Protein AF-A0A959GRA2-F1 (afdb_monomer_lite)

Foldseek 3Di:
DVPDPQLDDDPVVCVVVVVVCVVQVVVVAAAEDEAEDDPPCQPCVPVCLVSLLSVLLVVLQVCLPPDLSYAYESHFAAAHDLVSLQVSVVSSVVSSCVSHVQHQYEYAFHRGSAPVRPVSHDDDPPDPRYDYDHDDCPVVLVNCQCPCPDPVRVPGDDDDD

Sequence (161 aa):
AKNNKDFKLAPSFFKTLDWAVEQALENDLMAIIDLHEHHAMQEDPIGIQPLFFAIWEQIAEHYKGHPSEVLFEIANEPNMDPQIWNQIHARAHKIIRSSNPDRTILIGTIYGNQIRHLKDLDLPVEDRNIIVAIHYYSPIQFTHQGAPWSTKNKDLSGITF

Structure (mmCIF, N/CA/C/O backbone):
data_AF-A0A959GRA2-F1
#
_entry.id   AF-A0A959GRA2-F1
#
loop_
_atom_site.group_PDB
_atom_site.id
_atom_site.type_symbol
_atom_site.label_atom_id
_atom_site.label_alt_id
_atom_site.label_comp_id
_atom_site.label_asym_id
_atom_site.label_entity_id
_atom_site.label_seq_id
_atom_site.pdbx_PDB_ins_code
_atom_site.Cartn_x
_atom_site.Cartn_y
_atom_site.Cartn_z
_atom_site.occupancy
_atom_site.B_iso_or_equiv
_atom_site.auth_seq_id
_atom_site.auth_comp_id
_atom_site.auth_asym_id
_atom_site.auth_atom_id
_atom_site.pdbx_PDB_model_num
ATOM 1 N N . ALA A 1 1 ? 8.320 14.798 6.910 1.00 64.31 1 ALA A N 1
ATOM 2 C CA . ALA A 1 1 ? 8.751 13.871 7.975 1.00 64.31 1 ALA A CA 1
ATOM 3 C C . ALA A 1 1 ? 10.277 13.705 8.066 1.00 64.31 1 ALA A C 1
ATOM 5 O O . ALA A 1 1 ? 10.796 13.906 9.151 1.00 64.31 1 ALA A O 1
ATOM 6 N N . LYS A 1 2 ? 11.013 13.425 6.973 1.00 60.69 2 LYS A N 1
ATOM 7 C CA . LYS A 1 2 ? 12.460 13.079 6.989 1.00 60.69 2 LYS A CA 1
ATOM 8 C C . LYS A 1 2 ? 13.402 14.023 7.772 1.00 60.69 2 LYS A C 1
ATOM 10 O O . LYS A 1 2 ? 14.356 13.548 8.367 1.00 60.69 2 LYS A O 1
ATOM 15 N N . ASN A 1 3 ? 13.116 15.328 7.822 1.00 66.69 3 ASN A N 1
ATOM 16 C CA . ASN A 1 3 ? 13.943 16.323 8.535 1.00 66.69 3 ASN A CA 1
ATOM 17 C C . ASN A 1 3 ? 13.398 16.705 9.926 1.00 66.69 3 ASN A C 1
ATOM 19 O O . ASN A 1 3 ? 13.868 17.665 10.533 1.00 66.69 3 ASN A O 1
ATOM 23 N N . ASN A 1 4 ? 12.378 15.998 10.414 1.00 70.81 4 ASN A N 1
ATOM 24 C CA . ASN A 1 4 ? 11.781 16.208 11.728 1.00 70.81 4 ASN A CA 1
ATOM 25 C C . ASN A 1 4 ? 12.198 15.057 12.653 1.00 70.81 4 ASN A C 1
ATOM 27 O O . ASN A 1 4 ? 12.021 13.899 12.284 1.00 70.81 4 ASN A O 1
ATOM 31 N N . LYS A 1 5 ? 12.709 15.378 13.848 1.00 69.25 5 LYS A N 1
ATOM 32 C CA . LYS A 1 5 ? 13.131 14.390 14.856 1.00 69.25 5 LYS A CA 1
ATOM 33 C C . LYS A 1 5 ? 12.007 13.441 15.278 1.00 69.25 5 LYS A C 1
ATOM 35 O O . LYS A 1 5 ? 12.297 12.300 15.607 1.00 69.25 5 LYS A O 1
ATOM 40 N N . ASP A 1 6 ? 10.758 13.894 15.188 1.00 77.25 6 ASP A N 1
ATOM 41 C CA . ASP A 1 6 ? 9.584 13.115 15.596 1.00 77.25 6 ASP A CA 1
ATOM 42 C C . ASP A 1 6 ? 8.844 12.494 14.399 1.00 77.25 6 ASP A C 1
ATOM 44 O O . ASP A 1 6 ? 7.730 12.003 14.546 1.00 77.25 6 ASP A O 1
ATOM 48 N N . PHE A 1 7 ? 9.395 12.604 13.180 1.00 89.94 7 PHE A N 1
ATOM 49 C CA . PHE A 1 7 ? 8.790 12.113 11.931 1.00 89.94 7 PHE A CA 1
ATOM 50 C C . PHE A 1 7 ? 7.333 12.542 11.683 1.00 89.94 7 PHE A C 1
ATOM 52 O O . PHE A 1 7 ? 6.627 11.953 10.862 1.00 89.94 7 PHE A O 1
ATOM 59 N N . LYS A 1 8 ? 6.893 13.625 12.331 1.00 93.06 8 LYS A N 1
ATOM 60 C CA . LYS A 1 8 ? 5.506 14.080 12.274 1.00 93.06 8 LYS A CA 1
ATOM 61 C C . LYS A 1 8 ? 5.095 14.464 10.850 1.00 93.06 8 LYS A C 1
ATOM 63 O O . LYS A 1 8 ? 5.800 15.230 10.174 1.00 93.06 8 LYS A O 1
ATOM 68 N N . LEU A 1 9 ? 3.955 13.944 10.407 1.00 94.38 9 LEU A N 1
ATOM 69 C CA . LEU A 1 9 ? 3.294 14.359 9.175 1.00 94.38 9 LEU A CA 1
ATOM 70 C C . LEU A 1 9 ? 2.651 15.734 9.376 1.00 94.38 9 LEU A C 1
ATOM 72 O O . LEU A 1 9 ? 2.145 16.067 10.449 1.00 94.38 9 LEU A O 1
ATOM 76 N N . ALA A 1 10 ? 2.726 16.577 8.348 1.00 94.62 10 ALA A N 1
ATOM 77 C CA . ALA A 1 10 ? 2.172 17.922 8.426 1.00 94.62 10 ALA A CA 1
ATOM 78 C C . ALA A 1 10 ? 0.634 17.856 8.485 1.00 94.62 10 ALA A C 1
ATOM 80 O O . ALA A 1 10 ? 0.050 17.045 7.774 1.00 94.62 10 ALA A O 1
ATOM 81 N N . PRO A 1 11 ? -0.054 18.740 9.226 1.00 95.75 11 PRO A N 1
ATOM 82 C CA . PRO A 1 11 ? -1.520 18.777 9.210 1.00 95.75 11 PRO A CA 1
ATOM 83 C C . PRO A 1 11 ? -2.113 18.962 7.803 1.00 95.75 11 PRO A C 1
ATOM 85 O O . PRO A 1 11 ? -3.170 18.425 7.496 1.00 95.75 11 PRO A O 1
ATOM 88 N N . SER A 1 12 ? -1.412 19.680 6.919 1.00 97.19 12 SER A N 1
ATOM 89 C CA . SER A 1 12 ? -1.813 19.838 5.516 1.00 97.19 12 SER A CA 1
ATOM 90 C C . SER A 1 12 ? -1.751 18.540 4.708 1.00 97.19 12 SER A C 1
ATOM 92 O O . SER A 1 12 ? -2.474 18.424 3.727 1.00 97.19 12 SER A O 1
ATOM 94 N N . PHE A 1 13 ? -0.915 17.575 5.105 1.00 96.50 13 PHE A N 1
ATOM 95 C CA . PHE A 1 13 ? -0.885 16.249 4.487 1.00 96.50 13 PHE A CA 1
ATOM 96 C C . PHE A 1 13 ? -2.192 15.508 4.771 1.00 96.50 13 PHE A C 1
ATOM 98 O O . PHE A 1 13 ? -2.869 15.105 3.831 1.00 96.50 13 PHE A O 1
ATOM 105 N N . PHE A 1 14 ? -2.583 15.423 6.049 1.00 98.19 14 PHE A N 1
ATOM 106 C CA . PHE A 1 14 ? -3.842 14.788 6.439 1.00 98.19 14 PHE A CA 1
ATOM 107 C C . PHE A 1 14 ? -5.044 15.493 5.830 1.00 98.19 14 PHE A C 1
ATOM 109 O O . PHE A 1 14 ? -5.881 14.825 5.256 1.00 98.19 14 PHE A O 1
ATOM 116 N N . LYS A 1 15 ? -5.067 16.831 5.799 1.00 98.44 15 LYS A N 1
ATOM 117 C CA . LYS A 1 15 ? -6.155 17.567 5.139 1.00 98.44 15 LYS A CA 1
ATOM 118 C C . LYS A 1 15 ? -6.386 17.125 3.685 1.00 98.44 15 LYS A C 1
ATOM 120 O O . LYS A 1 15 ? -7.528 17.019 3.255 1.00 98.44 15 LYS A O 1
ATOM 125 N N . THR A 1 16 ? -5.316 16.918 2.919 1.00 98.44 16 THR A N 1
ATOM 126 C CA . THR A 1 16 ? -5.427 16.480 1.519 1.00 98.44 16 THR A CA 1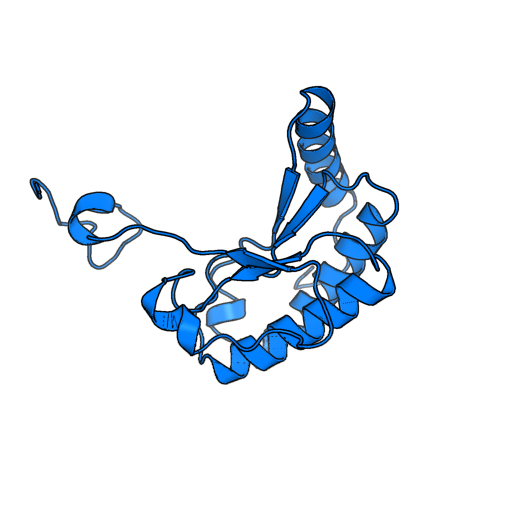
ATOM 127 C C . THR A 1 16 ? -5.825 15.011 1.417 1.00 98.44 16 THR A C 1
ATOM 129 O O . THR A 1 16 ? -6.633 14.664 0.560 1.00 98.44 16 THR A O 1
ATOM 132 N N . LEU A 1 17 ? -5.261 14.156 2.274 1.00 98.38 17 LEU A N 1
ATOM 133 C CA . LEU A 1 17 ? -5.572 12.728 2.278 1.00 98.38 17 LEU A CA 1
ATOM 134 C C . LEU A 1 17 ? -7.022 12.471 2.716 1.00 98.38 17 LEU A C 1
ATOM 136 O O . LEU A 1 17 ? -7.723 11.728 2.041 1.00 98.38 17 LEU A O 1
ATOM 140 N N . ASP A 1 18 ? -7.484 13.160 3.761 1.00 98.69 18 ASP A N 1
ATOM 141 C CA . ASP A 1 18 ? -8.865 13.133 4.254 1.00 98.69 18 ASP A CA 1
ATOM 142 C C . ASP A 1 18 ? -9.832 13.525 3.149 1.00 98.69 18 ASP A C 1
ATOM 144 O O . ASP A 1 18 ? -10.733 12.757 2.839 1.00 98.69 18 ASP A O 1
ATOM 148 N N . TRP A 1 19 ? -9.576 14.648 2.471 1.00 98.69 19 TRP A N 1
ATOM 149 C CA . TRP A 1 19 ? -10.393 15.061 1.334 1.00 98.69 19 TRP A CA 1
ATOM 150 C C . TRP A 1 19 ? -10.487 13.959 0.267 1.00 98.69 19 TRP A C 1
ATOM 152 O O . TRP A 1 19 ? -11.582 13.646 -0.185 1.00 98.69 19 TRP A O 1
ATOM 162 N N . ALA A 1 20 ? -9.373 13.335 -0.125 1.00 98.69 20 ALA A N 1
ATOM 163 C CA . ALA A 1 20 ? -9.396 12.289 -1.149 1.00 98.69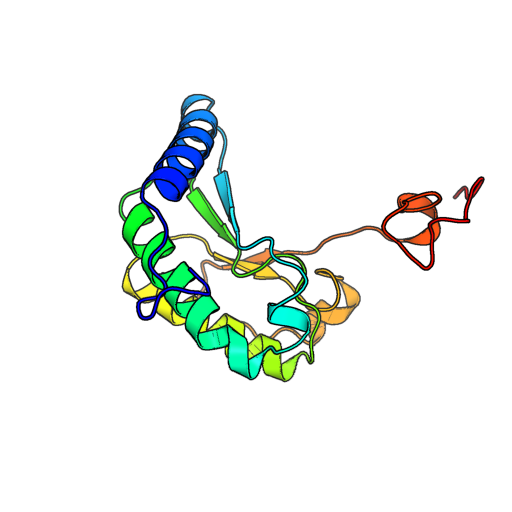 20 ALA A CA 1
ATOM 164 C C . ALA A 1 20 ? -10.177 11.037 -0.700 1.00 98.69 20 ALA A C 1
ATOM 166 O O . ALA A 1 20 ? -10.944 10.478 -1.486 1.00 98.69 20 ALA A O 1
ATOM 167 N N . VAL A 1 21 ? -10.004 10.615 0.557 1.00 98.81 21 VAL A N 1
ATOM 168 C CA . VAL A 1 21 ? -10.718 9.471 1.145 1.00 98.81 21 VAL A CA 1
ATOM 169 C C . VAL A 1 21 ? -12.212 9.768 1.257 1.00 98.81 21 VAL A C 1
ATOM 171 O O . VAL A 1 21 ? -13.026 8.954 0.830 1.00 98.81 21 VAL A O 1
ATOM 174 N N . GLU A 1 22 ? -12.582 10.941 1.768 1.00 98.56 22 GLU A N 1
ATOM 175 C CA . GLU A 1 22 ? -13.973 11.382 1.888 1.00 98.56 22 GLU A CA 1
ATOM 176 C C . GLU A 1 22 ? -14.656 11.424 0.520 1.00 98.56 22 GLU A C 1
ATOM 178 O O . GLU A 1 22 ? -15.746 10.882 0.376 1.00 98.56 22 GLU A O 1
ATOM 183 N N . GLN A 1 23 ? -13.997 11.963 -0.513 1.00 98.69 23 GLN A N 1
ATOM 184 C CA . GLN A 1 23 ? -14.559 11.977 -1.867 1.00 98.69 23 GLN A CA 1
ATOM 185 C C . GLN A 1 23 ? -14.806 10.570 -2.426 1.00 98.69 23 GLN A C 1
ATOM 187 O O . GLN A 1 23 ? -15.798 10.365 -3.123 1.00 98.69 23 GLN A O 1
ATOM 192 N N . ALA A 1 24 ? -13.941 9.596 -2.133 1.00 98.75 24 ALA A N 1
ATOM 193 C CA . ALA A 1 24 ? -14.185 8.213 -2.533 1.00 98.75 24 ALA A CA 1
ATOM 194 C C . ALA A 1 24 ? -15.416 7.639 -1.810 1.00 98.75 24 ALA A C 1
ATOM 196 O O . ALA A 1 24 ? -16.329 7.128 -2.459 1.00 98.75 24 ALA A O 1
ATOM 197 N N . LEU A 1 25 ? -15.476 7.791 -0.485 1.00 98.62 25 LEU A N 1
ATOM 198 C CA . LEU A 1 25 ? -16.557 7.249 0.341 1.00 98.62 25 LEU A CA 1
ATOM 199 C C . LEU A 1 25 ? -17.918 7.890 0.031 1.00 98.62 25 LEU A C 1
ATOM 201 O O . LEU A 1 25 ? -18.919 7.185 -0.047 1.00 98.62 25 LEU A O 1
ATOM 205 N N . GLU A 1 26 ? -17.965 9.206 -0.197 1.00 98.56 26 GLU A N 1
ATOM 206 C CA . GLU A 1 26 ? -19.183 9.939 -0.588 1.00 98.56 26 GLU A CA 1
ATOM 207 C C . GLU A 1 26 ? -19.758 9.480 -1.937 1.00 98.56 26 GLU A C 1
ATOM 209 O O . GLU A 1 26 ? -20.928 9.729 -2.221 1.00 98.56 26 GLU A O 1
ATOM 214 N N . ASN A 1 27 ? -18.949 8.814 -2.765 1.00 98.56 27 ASN A N 1
ATOM 215 C CA . ASN A 1 27 ? -19.345 8.262 -4.060 1.00 98.56 27 ASN A CA 1
ATOM 216 C C . ASN A 1 27 ? -19.468 6.727 -4.033 1.00 98.56 27 ASN A C 1
ATOM 218 O O . ASN A 1 27 ? -19.366 6.088 -5.080 1.00 98.56 27 ASN A O 1
ATOM 222 N N . ASP A 1 28 ? -19.673 6.139 -2.849 1.00 98.31 28 ASP A N 1
ATOM 223 C CA . ASP A 1 28 ? -19.835 4.694 -2.638 1.00 98.31 28 ASP A CA 1
ATOM 224 C C . ASP A 1 28 ? -18.631 3.854 -3.130 1.00 98.31 28 ASP A C 1
ATOM 226 O O . ASP A 1 28 ? -18.774 2.687 -3.508 1.00 98.31 28 ASP A O 1
ATOM 230 N N . LEU A 1 29 ? -17.424 4.437 -3.136 1.00 98.62 29 LEU A N 1
ATOM 231 C CA . LEU A 1 29 ? -16.177 3.754 -3.491 1.00 98.62 29 LEU A CA 1
ATOM 232 C C . LEU A 1 29 ? -15.378 3.369 -2.244 1.00 98.62 29 LEU A C 1
ATOM 234 O O . LEU A 1 29 ? -15.346 4.085 -1.245 1.00 98.62 29 LEU A O 1
ATOM 238 N N . MET A 1 30 ? -14.645 2.260 -2.343 1.00 98.56 30 MET A N 1
ATOM 239 C CA . MET A 1 30 ? -13.592 1.927 -1.382 1.00 98.56 30 MET A CA 1
ATOM 240 C C . MET A 1 30 ? -12.337 2.768 -1.646 1.00 98.56 30 MET A C 1
ATOM 242 O O . MET A 1 30 ? -12.006 3.059 -2.796 1.00 98.56 30 MET A O 1
ATOM 246 N N . ALA A 1 31 ? -11.604 3.098 -0.585 1.00 98.69 31 ALA A N 1
ATOM 247 C CA . ALA A 1 31 ? -10.330 3.803 -0.649 1.00 98.69 31 ALA A CA 1
ATOM 248 C C . ALA A 1 31 ? -9.203 2.902 -0.131 1.00 98.69 31 ALA A C 1
ATOM 250 O O . ALA A 1 31 ? -9.272 2.399 0.987 1.00 98.69 31 ALA A O 1
ATOM 251 N N . ILE A 1 32 ? -8.144 2.719 -0.921 1.00 98.81 32 ILE A N 1
ATOM 252 C CA . ILE A 1 32 ? -6.921 2.033 -0.484 1.00 98.81 32 ILE A CA 1
ATOM 253 C C . ILE A 1 32 ? -5.864 3.108 -0.237 1.00 98.81 32 ILE A C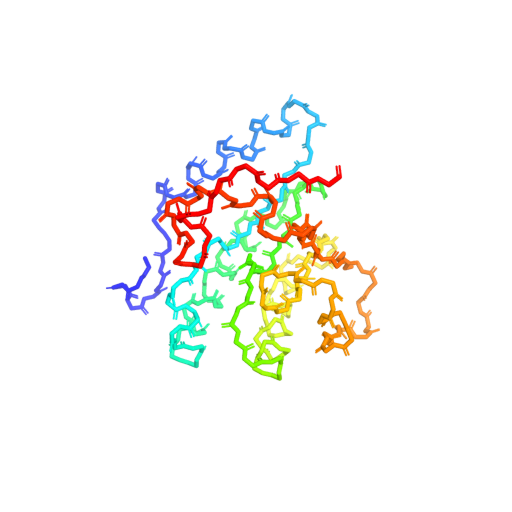 1
ATOM 255 O O . ILE A 1 32 ? -5.496 3.834 -1.158 1.00 98.81 32 ILE A O 1
ATOM 259 N N . ILE A 1 33 ? -5.408 3.229 1.008 1.00 98.75 33 ILE A N 1
ATOM 260 C CA . ILE A 1 33 ? -4.322 4.135 1.393 1.00 98.75 33 ILE A CA 1
ATOM 261 C C . ILE A 1 33 ? -3.029 3.334 1.435 1.00 98.75 33 ILE A C 1
ATOM 263 O O . ILE A 1 33 ? -2.959 2.307 2.111 1.00 98.75 33 ILE A O 1
ATOM 267 N N . ASP A 1 34 ? -1.999 3.826 0.761 1.00 98.06 34 ASP A N 1
ATOM 268 C CA . ASP A 1 34 ? -0.708 3.164 0.685 1.00 98.06 34 ASP A CA 1
ATOM 269 C C . ASP A 1 34 ? 0.461 4.111 0.979 1.00 98.06 34 ASP A C 1
ATOM 271 O O . ASP A 1 34 ? 0.301 5.316 1.200 1.00 98.06 34 ASP A O 1
ATOM 275 N N . LEU A 1 35 ? 1.665 3.539 0.995 1.00 96.06 35 LEU A N 1
ATOM 276 C CA . LEU A 1 35 ? 2.906 4.296 0.897 1.00 96.06 35 LEU A CA 1
ATOM 277 C C . LEU A 1 35 ? 3.523 4.067 -0.482 1.00 96.06 35 LEU A C 1
ATOM 279 O O . LEU A 1 35 ? 4.139 3.032 -0.734 1.00 96.06 35 LEU A O 1
ATOM 283 N N . HIS A 1 36 ? 3.372 5.069 -1.348 1.00 95.12 36 HIS A N 1
ATOM 284 C CA . HIS A 1 36 ? 3.765 5.029 -2.762 1.00 95.12 36 HIS A CA 1
ATOM 285 C C . HIS A 1 36 ? 5.188 5.557 -3.049 1.00 95.12 36 HIS A C 1
ATOM 287 O O . HIS A 1 36 ? 5.479 6.064 -4.132 1.00 95.12 36 HIS A O 1
ATOM 293 N N . GLU A 1 37 ? 6.084 5.522 -2.060 1.00 85.25 37 GLU A N 1
ATOM 294 C CA . GLU A 1 37 ? 7.461 6.013 -2.203 1.00 85.25 37 GLU A CA 1
ATOM 295 C C . GLU A 1 37 ? 8.376 4.909 -2.757 1.00 85.25 37 GLU A C 1
ATOM 297 O O . GLU A 1 37 ? 8.415 3.805 -2.222 1.00 85.25 37 GLU A O 1
ATOM 302 N N . HIS A 1 38 ? 9.121 5.211 -3.825 1.00 74.56 38 HIS A N 1
ATOM 303 C CA . HIS A 1 38 ? 9.862 4.208 -4.600 1.00 74.56 38 HIS A CA 1
ATOM 304 C C . HIS A 1 38 ? 11.386 4.252 -4.450 1.00 74.56 38 HIS A C 1
ATOM 306 O O . HIS A 1 38 ? 12.065 3.418 -5.038 1.00 74.56 38 HIS A O 1
ATOM 312 N N . HIS A 1 39 ? 11.967 5.212 -3.736 1.00 84.12 39 HIS A N 1
ATOM 313 C CA . HIS A 1 39 ? 13.410 5.448 -3.782 1.00 84.12 39 HIS A CA 1
ATOM 314 C C . HIS A 1 39 ? 14.071 5.215 -2.431 1.00 84.12 39 HIS A C 1
ATOM 316 O O . HIS A 1 39 ? 14.888 4.308 -2.296 1.00 84.12 39 HIS A O 1
ATOM 322 N N . ALA A 1 40 ? 13.696 5.982 -1.411 1.00 89.06 40 ALA A N 1
ATOM 323 C CA . ALA A 1 40 ? 14.374 5.970 -0.122 1.00 89.06 40 ALA A CA 1
ATOM 324 C C . ALA A 1 40 ? 14.337 4.581 0.529 1.00 89.06 40 ALA A C 1
ATOM 326 O O . ALA A 1 40 ? 15.358 4.109 1.028 1.00 89.06 40 ALA A O 1
ATOM 327 N N . MET A 1 41 ? 13.180 3.914 0.494 1.00 88.94 41 MET A N 1
ATOM 328 C CA . MET A 1 41 ? 13.031 2.590 1.100 1.00 88.94 41 MET A CA 1
ATOM 329 C C . MET A 1 41 ? 13.811 1.498 0.350 1.00 88.94 41 MET A C 1
ATOM 331 O O . MET A 1 41 ? 14.276 0.541 0.964 1.00 88.94 41 MET A O 1
ATOM 335 N N . GLN A 1 42 ? 13.955 1.637 -0.972 1.00 90.00 42 GLN A N 1
ATOM 336 C CA . GLN A 1 42 ? 14.706 0.696 -1.808 1.00 90.00 42 GLN A CA 1
ATOM 337 C C . GLN A 1 42 ? 16.222 0.890 -1.651 1.00 90.00 42 GLN A C 1
ATOM 339 O O . GLN A 1 42 ? 16.970 -0.085 -1.637 1.00 90.00 42 GLN A O 1
ATOM 344 N N . GLU A 1 43 ? 16.674 2.140 -1.520 1.00 92.50 43 GLU A N 1
ATOM 345 C CA . GLU A 1 43 ? 18.090 2.491 -1.367 1.00 92.50 43 GLU A CA 1
ATOM 346 C C . GLU A 1 43 ? 18.654 2.115 0.010 1.00 92.50 43 GLU A C 1
ATOM 348 O O . GLU A 1 43 ? 19.770 1.602 0.092 1.00 92.50 43 GLU A O 1
ATOM 353 N N . ASP A 1 44 ? 17.900 2.358 1.087 1.00 93.69 44 ASP A N 1
ATOM 354 C CA . ASP A 1 44 ? 18.327 2.063 2.460 1.00 93.69 44 ASP A CA 1
ATOM 355 C C . ASP A 1 44 ? 17.170 1.493 3.299 1.00 93.69 44 ASP A C 1
ATOM 357 O O . ASP A 1 44 ? 16.576 2.195 4.133 1.00 93.69 44 ASP A O 1
ATOM 361 N N . PRO A 1 45 ? 16.836 0.199 3.111 1.00 92.31 45 PRO A N 1
ATOM 362 C CA . PRO A 1 45 ? 15.714 -0.412 3.801 1.00 92.31 45 PRO A CA 1
ATOM 363 C C . PRO A 1 45 ? 15.853 -0.387 5.332 1.00 92.31 45 PRO A C 1
ATOM 365 O O . PRO A 1 45 ? 14.870 -0.283 6.063 1.00 92.31 45 PRO A O 1
ATOM 368 N N . ILE A 1 46 ? 17.083 -0.448 5.844 1.00 92.94 46 ILE A N 1
ATOM 369 C CA . ILE A 1 46 ? 17.350 -0.543 7.283 1.00 92.94 46 ILE A CA 1
ATOM 370 C C . ILE A 1 46 ? 17.396 0.836 7.946 1.00 92.94 46 ILE A C 1
ATOM 372 O O . ILE A 1 46 ? 16.922 0.984 9.074 1.00 92.94 46 ILE A O 1
ATOM 376 N N . GLY A 1 47 ? 17.937 1.856 7.281 1.00 92.69 47 GLY A N 1
ATOM 377 C CA . GLY A 1 47 ? 17.976 3.214 7.821 1.00 92.69 47 GLY A CA 1
ATOM 378 C C . GLY A 1 47 ? 16.641 3.950 7.712 1.00 92.69 47 GLY A C 1
ATOM 379 O O . GLY A 1 47 ? 16.328 4.772 8.575 1.00 92.69 47 GLY A O 1
ATOM 380 N N . ILE A 1 48 ? 15.819 3.636 6.704 1.00 92.75 48 ILE A N 1
ATOM 381 C CA . ILE A 1 48 ? 14.528 4.306 6.480 1.00 92.75 48 ILE A CA 1
ATOM 382 C C . ILE A 1 48 ? 13.368 3.645 7.240 1.00 92.75 48 ILE A C 1
ATOM 384 O O . ILE A 1 48 ? 12.380 4.327 7.530 1.00 92.75 48 ILE A O 1
ATOM 388 N N . GLN A 1 49 ? 13.482 2.378 7.666 1.00 93.62 49 GLN A N 1
ATOM 389 C CA . GLN A 1 49 ? 12.372 1.685 8.341 1.00 93.62 49 GLN A CA 1
ATOM 390 C C . GLN A 1 49 ? 11.806 2.416 9.580 1.00 93.62 49 GLN A C 1
ATOM 392 O O . GLN A 1 49 ? 10.588 2.373 9.754 1.00 93.62 49 GLN A O 1
ATOM 397 N N . PRO A 1 50 ? 12.577 3.141 10.431 1.00 94.56 50 PRO A N 1
ATOM 398 C CA . PRO A 1 50 ? 11.982 3.842 11.572 1.00 94.56 50 PRO A CA 1
ATOM 399 C C . PRO A 1 50 ? 11.028 4.959 11.133 1.00 94.56 50 PRO A C 1
ATOM 401 O O . PRO A 1 50 ? 9.976 5.145 11.740 1.00 94.56 50 PRO A O 1
ATOM 404 N N . LEU A 1 51 ? 11.367 5.670 10.051 1.00 93.94 51 LEU A N 1
ATOM 405 C CA . LEU A 1 51 ? 10.497 6.680 9.452 1.00 93.94 51 LEU A CA 1
ATOM 406 C C . LEU A 1 51 ? 9.251 6.026 8.842 1.00 93.94 51 LEU A C 1
ATOM 408 O O . LEU A 1 51 ? 8.145 6.511 9.059 1.00 93.94 51 LEU A O 1
ATOM 412 N N . PHE A 1 52 ? 9.423 4.921 8.115 1.00 95.62 52 PHE A N 1
ATOM 413 C CA . PHE A 1 52 ? 8.319 4.159 7.527 1.00 95.62 52 PHE A CA 1
ATOM 414 C C . PHE A 1 52 ? 7.303 3.707 8.590 1.00 95.62 52 PHE A C 1
ATOM 416 O O . PHE A 1 52 ? 6.103 3.937 8.455 1.00 95.62 52 PHE A O 1
ATOM 423 N N . PHE A 1 53 ? 7.785 3.146 9.701 1.00 97.25 53 PHE A N 1
ATOM 424 C CA . PHE A 1 53 ? 6.944 2.734 10.824 1.00 97.25 53 PHE A CA 1
ATOM 425 C C . PHE A 1 53 ? 6.248 3.912 11.511 1.00 97.25 53 PHE A C 1
ATOM 427 O O . PHE A 1 53 ? 5.063 3.812 11.815 1.00 97.25 53 PHE A O 1
ATOM 434 N N . ALA A 1 54 ? 6.941 5.038 11.702 1.00 96.50 54 ALA A N 1
ATOM 435 C CA . ALA A 1 54 ? 6.347 6.237 12.292 1.00 96.50 54 ALA A CA 1
ATOM 436 C C . ALA A 1 54 ? 5.261 6.864 11.400 1.00 96.50 54 ALA A C 1
ATOM 438 O O . ALA A 1 54 ? 4.307 7.457 11.906 1.00 96.50 54 ALA A O 1
ATOM 439 N N . ILE A 1 55 ? 5.388 6.754 10.074 1.00 96.62 55 ILE A N 1
ATOM 440 C CA . ILE A 1 55 ? 4.335 7.164 9.137 1.00 96.62 55 ILE A CA 1
ATOM 441 C C . ILE A 1 55 ? 3.115 6.251 9.301 1.00 96.62 55 ILE A C 1
ATOM 443 O O . ILE A 1 55 ? 2.006 6.758 9.466 1.00 96.62 55 ILE A O 1
ATOM 447 N N . TRP A 1 56 ? 3.315 4.929 9.327 1.00 98.19 56 TRP A N 1
ATOM 448 C CA . TRP A 1 56 ? 2.221 3.973 9.521 1.00 98.19 56 TRP A CA 1
ATOM 449 C C . TRP A 1 56 ? 1.504 4.135 10.857 1.00 98.19 56 TRP A C 1
ATOM 451 O O . TRP A 1 56 ? 0.281 4.070 10.883 1.00 98.19 56 TRP A O 1
ATOM 461 N N . GLU A 1 57 ? 2.226 4.391 11.947 1.00 98.31 57 GLU A N 1
ATOM 462 C CA . GLU A 1 57 ? 1.623 4.658 13.257 1.00 98.31 57 GLU A CA 1
ATOM 463 C C . GLU A 1 57 ? 0.679 5.868 13.201 1.00 98.31 57 GLU A C 1
ATOM 465 O O . GLU A 1 57 ? -0.460 5.791 13.660 1.00 98.31 57 GLU A O 1
ATOM 470 N N . GLN A 1 58 ? 1.111 6.959 12.561 1.00 98.38 58 GLN A N 1
ATOM 471 C CA . GLN A 1 58 ? 0.303 8.171 12.421 1.00 98.38 58 GLN A CA 1
ATOM 472 C C . GLN A 1 58 ? -0.912 7.970 11.503 1.00 98.38 58 GLN A C 1
ATOM 474 O O . GLN A 1 58 ? -2.003 8.415 11.850 1.00 98.38 58 GLN A O 1
ATOM 479 N N . ILE A 1 59 ? -0.746 7.307 10.352 1.00 98.56 59 ILE A N 1
ATOM 480 C CA . ILE A 1 59 ? -1.851 7.028 9.417 1.00 98.56 59 ILE A CA 1
ATOM 481 C C . ILE A 1 59 ? -2.867 6.081 10.064 1.00 98.56 59 ILE A C 1
ATOM 483 O O . ILE A 1 59 ? -4.065 6.357 10.047 1.00 98.56 59 ILE A O 1
ATOM 487 N N . ALA A 1 60 ? -2.399 4.992 10.675 1.00 98.62 60 ALA A N 1
ATOM 488 C CA . ALA A 1 60 ? -3.265 4.011 11.314 1.00 98.62 60 ALA A CA 1
ATOM 489 C C . ALA A 1 60 ? -4.071 4.635 12.461 1.00 98.62 60 ALA A C 1
ATOM 491 O O . ALA A 1 60 ? -5.272 4.392 12.564 1.00 98.62 60 ALA A O 1
ATOM 492 N N . GLU A 1 61 ? -3.440 5.462 13.297 1.00 98.56 61 GLU A N 1
ATOM 493 C CA . GLU A 1 61 ? -4.130 6.173 14.376 1.00 98.56 61 GLU A CA 1
ATOM 494 C C . GLU A 1 61 ? -5.155 7.185 13.845 1.00 98.56 61 GLU A C 1
ATOM 496 O O . GLU A 1 61 ? -6.287 7.212 14.330 1.00 98.56 61 GLU A O 1
ATOM 501 N N . HIS A 1 62 ? -4.797 7.978 12.828 1.00 98.56 62 HIS A N 1
ATOM 502 C CA . HIS A 1 62 ? -5.686 8.987 12.236 1.00 98.56 62 HIS A CA 1
ATOM 503 C C . HIS A 1 62 ? -6.947 8.361 11.627 1.00 98.56 62 HIS A C 1
ATOM 505 O O . HIS A 1 62 ? -8.057 8.847 11.843 1.00 98.56 62 HIS A O 1
ATOM 511 N N . TYR A 1 63 ? -6.802 7.227 10.937 1.00 98.56 63 TYR A N 1
ATOM 512 C CA . TYR A 1 63 ? -7.921 6.558 10.275 1.00 98.56 63 TYR A CA 1
ATOM 513 C C . TYR A 1 63 ? -8.630 5.500 11.130 1.00 98.56 63 TYR A C 1
ATOM 515 O O . TYR A 1 63 ? -9.606 4.930 10.658 1.00 98.56 63 TYR A O 1
ATOM 523 N N . LYS A 1 64 ? -8.242 5.244 12.389 1.00 98.00 64 LYS A N 1
ATOM 524 C CA . LYS A 1 64 ? -8.752 4.097 13.176 1.00 98.00 64 LYS A CA 1
ATOM 525 C C . LYS A 1 64 ? -10.278 3.963 13.275 1.00 98.00 64 LYS A C 1
ATOM 527 O O . LYS A 1 64 ? -10.783 2.850 13.345 1.00 98.00 64 LYS A O 1
ATOM 532 N N . GLY A 1 65 ? -11.001 5.085 13.277 1.00 97.38 65 GLY A N 1
ATOM 533 C CA . GLY A 1 65 ? -12.467 5.131 13.354 1.00 97.38 65 GLY A CA 1
ATOM 534 C C . GLY A 1 65 ? -13.190 5.180 12.005 1.00 97.38 65 GLY A C 1
ATOM 535 O O . GLY A 1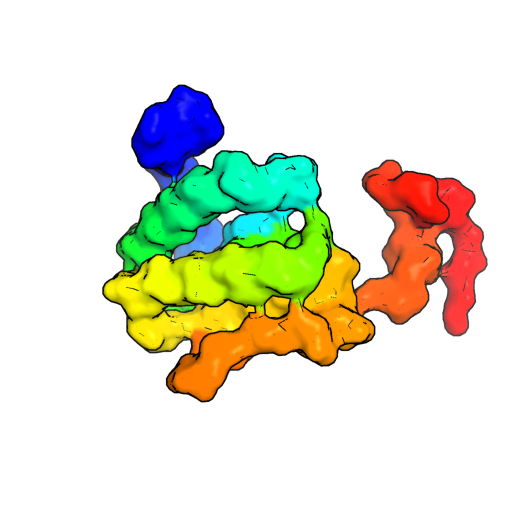 65 ? -14.415 5.252 11.990 1.00 97.38 65 GLY A O 1
ATOM 536 N N . HIS A 1 66 ? -12.459 5.182 10.888 1.00 98.25 66 HIS A N 1
ATOM 537 C CA . HIS A 1 66 ? -13.041 5.203 9.544 1.00 98.25 66 HIS A CA 1
ATOM 538 C C . HIS A 1 66 ? -13.638 3.844 9.166 1.00 98.25 66 HIS A C 1
ATOM 540 O O . HIS A 1 66 ? -13.165 2.820 9.675 1.00 98.25 66 HIS A O 1
ATOM 546 N N . PRO A 1 67 ? -14.635 3.827 8.259 1.00 98.25 67 PRO A N 1
ATOM 547 C CA . PRO A 1 67 ? -15.354 2.614 7.888 1.00 98.25 67 PRO A CA 1
ATOM 548 C C . PRO A 1 67 ? -14.450 1.570 7.205 1.00 98.25 67 PRO A C 1
ATOM 550 O O . PRO A 1 67 ? -13.309 1.853 6.820 1.00 98.25 67 PRO A O 1
ATOM 553 N N . SER A 1 68 ? -14.958 0.340 7.082 1.00 98.12 68 SER A N 1
ATOM 554 C CA . SER A 1 68 ? -14.240 -0.823 6.529 1.00 98.12 68 SER A CA 1
ATOM 555 C C . SER A 1 68 ? -13.814 -0.665 5.066 1.00 98.12 68 SER A C 1
ATOM 557 O O . SER A 1 68 ? -12.900 -1.343 4.610 1.00 98.12 68 SER A O 1
ATOM 559 N N . GLU A 1 69 ? -14.458 0.253 4.355 1.00 98.56 69 GLU A N 1
ATOM 560 C CA . GLU A 1 69 ? -14.220 0.654 2.975 1.00 98.56 69 GLU A CA 1
ATOM 561 C C . GLU A 1 69 ? -12.904 1.427 2.811 1.00 98.56 69 GLU A C 1
ATOM 563 O O . GLU A 1 69 ? -12.444 1.610 1.687 1.00 98.56 69 GLU A O 1
ATOM 568 N N . VAL A 1 70 ? -12.267 1.838 3.915 1.00 98.81 70 VAL A N 1
ATOM 569 C CA . VAL A 1 70 ? -10.894 2.352 3.920 1.00 98.81 70 VAL A CA 1
ATOM 570 C C . VAL A 1 70 ? -9.928 1.212 4.254 1.00 98.81 70 VAL A C 1
ATOM 572 O O . VAL A 1 70 ? -9.868 0.729 5.386 1.00 98.81 70 VAL A O 1
ATOM 575 N N . LEU A 1 71 ? -9.143 0.782 3.277 1.00 98.81 71 LEU A N 1
ATOM 576 C CA . LEU A 1 71 ? -8.166 -0.299 3.391 1.00 98.81 71 LEU A CA 1
ATOM 577 C C . LEU A 1 71 ? -6.747 0.275 3.404 1.00 98.81 71 LEU A C 1
ATOM 579 O O . LEU A 1 71 ? -6.518 1.381 2.918 1.00 98.81 71 LEU A O 1
ATOM 583 N N . PHE A 1 72 ? -5.784 -0.484 3.931 1.00 98.88 72 PHE A N 1
ATOM 584 C CA . PHE A 1 72 ? -4.375 -0.076 3.951 1.00 98.88 72 PHE A CA 1
ATOM 585 C C . PHE A 1 72 ? -3.505 -1.035 3.148 1.00 98.88 72 PHE A C 1
ATOM 587 O O . PHE A 1 72 ? -3.499 -2.219 3.456 1.00 98.88 72 PHE A O 1
ATOM 594 N N . GLU A 1 73 ? -2.716 -0.544 2.196 1.00 98.75 73 GLU A N 1
ATOM 595 C CA . GLU A 1 73 ? -1.642 -1.308 1.549 1.00 98.75 73 GLU A CA 1
ATOM 596 C C . GLU A 1 73 ? -0.287 -0.906 2.123 1.00 98.75 73 GLU A C 1
ATOM 598 O O . GLU A 1 73 ? 0.108 0.249 2.018 1.00 98.75 73 GLU A O 1
ATOM 603 N N . ILE A 1 74 ? 0.442 -1.855 2.727 1.00 98.06 74 ILE A N 1
ATOM 604 C CA . ILE A 1 74 ? 1.643 -1.546 3.527 1.00 98.06 74 ILE A CA 1
ATOM 605 C C . ILE A 1 74 ? 2.689 -0.748 2.735 1.00 98.06 74 ILE A C 1
ATOM 607 O O . ILE A 1 74 ? 3.278 0.195 3.268 1.00 98.06 74 ILE A O 1
ATOM 611 N N . ALA A 1 75 ? 2.952 -1.133 1.492 1.00 97.00 75 ALA A N 1
ATOM 612 C CA . ALA A 1 75 ? 3.822 -0.387 0.598 1.00 97.00 75 ALA A CA 1
ATOM 613 C C . ALA A 1 75 ? 3.541 -0.780 -0.846 1.00 97.00 75 ALA A C 1
ATOM 615 O O . ALA A 1 75 ? 3.352 -1.960 -1.146 1.00 97.00 75 ALA A O 1
ATOM 616 N N . ASN A 1 76 ? 3.609 0.211 -1.723 1.00 96.88 76 ASN A N 1
ATOM 617 C CA . ASN A 1 76 ? 3.559 0.003 -3.153 1.00 96.88 76 ASN A CA 1
ATOM 618 C C . ASN A 1 76 ? 4.901 -0.524 -3.673 1.00 96.88 76 ASN A C 1
ATOM 620 O O . ASN A 1 76 ? 5.958 0.022 -3.353 1.00 96.88 76 ASN A O 1
ATOM 624 N N . GLU A 1 77 ? 4.852 -1.555 -4.514 1.00 94.75 77 GLU A N 1
ATOM 625 C CA . GLU A 1 77 ? 5.999 -2.061 -5.274 1.00 94.75 77 GLU A CA 1
ATOM 626 C C . GLU A 1 77 ? 7.341 -2.158 -4.502 1.00 94.75 77 GLU A C 1
ATOM 628 O O . GLU A 1 77 ? 8.365 -1.637 -4.971 1.00 94.75 77 GLU A O 1
ATOM 633 N N . PRO A 1 78 ? 7.399 -2.856 -3.346 1.00 93.19 78 PRO A N 1
ATOM 634 C CA . PRO A 1 78 ? 8.657 -3.085 -2.645 1.00 93.19 78 PRO A CA 1
ATOM 635 C C . PRO A 1 78 ? 9.701 -3.704 -3.579 1.00 93.19 78 PRO A C 1
ATOM 637 O O . PRO A 1 78 ? 9.426 -4.634 -4.339 1.00 93.19 78 PRO A O 1
ATOM 640 N N . ASN A 1 79 ? 10.931 -3.211 -3.523 1.00 92.00 79 ASN A N 1
ATOM 641 C CA . ASN A 1 79 ? 12.028 -3.698 -4.354 1.00 92.00 79 ASN A CA 1
ATOM 642 C C . ASN A 1 79 ? 13.285 -3.793 -3.495 1.00 92.00 79 ASN A C 1
ATOM 644 O O . ASN A 1 79 ? 14.069 -2.855 -3.381 1.00 92.00 79 ASN A O 1
ATOM 648 N N . MET A 1 80 ? 13.405 -4.930 -2.827 1.00 92.81 80 MET A N 1
ATOM 649 C CA . MET A 1 80 ? 14.487 -5.279 -1.920 1.00 92.81 80 MET A CA 1
ATOM 650 C C . MET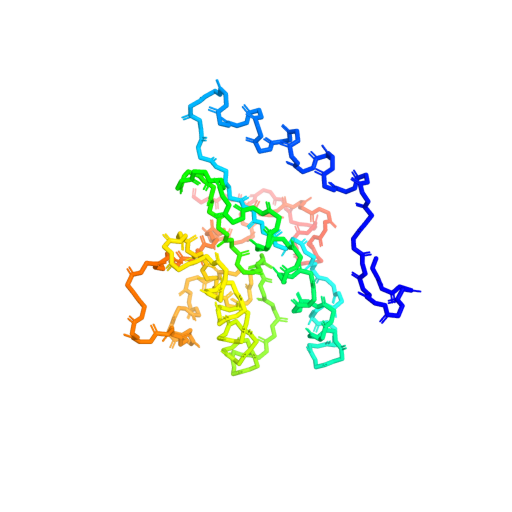 A 1 80 ? 14.534 -6.802 -1.792 1.00 92.81 80 MET A C 1
ATOM 652 O O . MET A 1 80 ? 13.729 -7.513 -2.397 1.00 92.81 80 MET A O 1
ATOM 656 N N . ASP A 1 81 ? 15.486 -7.296 -1.012 1.00 94.94 81 ASP A N 1
ATOM 657 C CA . ASP A 1 81 ? 15.561 -8.708 -0.658 1.00 94.94 81 ASP A CA 1
ATOM 658 C C . ASP A 1 81 ? 14.249 -9.188 0.019 1.00 94.94 81 ASP A C 1
ATOM 660 O O . ASP A 1 81 ? 13.737 -8.489 0.905 1.00 94.94 81 ASP A O 1
ATOM 664 N N . PRO A 1 82 ? 13.676 -10.343 -0.382 1.00 96.12 82 PRO A N 1
ATOM 665 C CA . PRO A 1 82 ? 12.405 -10.829 0.159 1.00 96.12 82 PRO A CA 1
ATOM 666 C C . PRO A 1 82 ? 12.404 -11.000 1.680 1.00 96.12 82 PRO A C 1
ATOM 668 O O . PRO A 1 82 ? 11.407 -10.697 2.329 1.00 96.12 82 PRO A O 1
ATOM 671 N N . GLN A 1 83 ? 13.516 -11.438 2.274 1.00 96.94 83 GLN A N 1
ATOM 672 C CA . GLN A 1 83 ? 13.611 -11.658 3.713 1.00 96.94 83 GLN A CA 1
ATOM 673 C C . GLN A 1 83 ? 13.578 -10.330 4.474 1.00 96.94 83 GLN A C 1
ATOM 675 O O . GLN A 1 83 ? 12.953 -10.247 5.533 1.00 96.94 83 GLN A O 1
ATOM 680 N N . ILE A 1 84 ? 14.201 -9.281 3.926 1.00 96.44 84 ILE A N 1
ATOM 681 C CA . ILE A 1 84 ? 14.106 -7.920 4.473 1.00 96.44 84 ILE A CA 1
ATOM 682 C C . ILE A 1 84 ? 1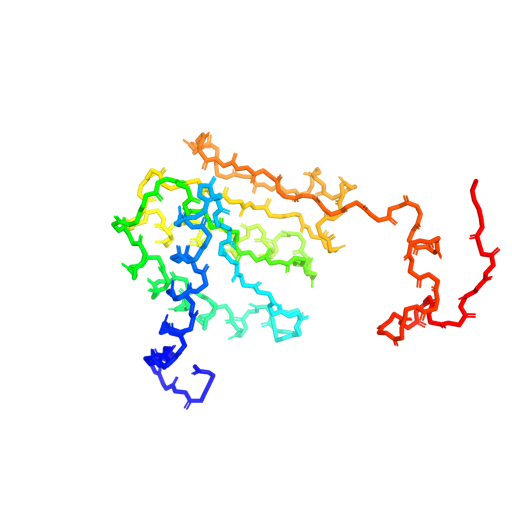2.662 -7.422 4.386 1.00 96.44 84 ILE A C 1
ATOM 684 O O . ILE A 1 84 ? 12.121 -6.934 5.381 1.00 96.44 84 ILE A O 1
ATOM 688 N N . TRP A 1 85 ? 12.009 -7.596 3.233 1.00 97.00 85 TRP A N 1
ATOM 689 C CA . TRP A 1 85 ? 10.608 -7.209 3.079 1.00 97.00 85 TRP A CA 1
ATOM 690 C C . TRP A 1 85 ? 9.698 -7.943 4.070 1.00 97.00 85 TRP A C 1
ATOM 692 O O . TRP A 1 85 ? 8.901 -7.295 4.748 1.00 97.00 85 TRP A O 1
ATOM 702 N N . ASN A 1 86 ? 9.879 -9.259 4.236 1.00 98.31 86 ASN A N 1
ATOM 703 C CA . ASN A 1 86 ? 9.101 -10.070 5.175 1.00 98.31 86 ASN A CA 1
ATOM 704 C C . ASN A 1 86 ? 9.226 -9.590 6.626 1.00 98.31 86 ASN A C 1
ATOM 706 O O . ASN A 1 86 ? 8.254 -9.625 7.380 1.00 98.31 86 ASN A O 1
ATOM 710 N N . GLN A 1 87 ? 10.389 -9.073 7.022 1.00 97.69 87 GLN A N 1
ATOM 711 C CA . GLN A 1 87 ? 10.572 -8.471 8.345 1.00 97.69 87 GLN A CA 1
ATOM 712 C C . GLN A 1 87 ? 9.874 -7.110 8.464 1.00 97.69 87 GLN A C 1
ATOM 714 O O . GLN A 1 87 ? 9.204 -6.845 9.468 1.00 97.69 87 GLN A O 1
ATOM 719 N N . ILE A 1 88 ? 10.020 -6.251 7.450 1.00 97.38 88 ILE A N 1
ATOM 720 C CA . ILE A 1 88 ? 9.463 -4.894 7.455 1.00 97.38 88 ILE A CA 1
ATOM 721 C C . ILE A 1 88 ? 7.935 -4.937 7.450 1.00 97.38 88 ILE A C 1
ATOM 723 O O . ILE A 1 88 ? 7.306 -4.319 8.315 1.00 97.38 88 ILE A O 1
ATOM 727 N N . HIS A 1 89 ? 7.323 -5.685 6.529 1.00 97.88 89 HIS A N 1
ATOM 728 C CA . HIS A 1 89 ? 5.865 -5.720 6.421 1.00 97.88 89 HIS A CA 1
ATOM 729 C C . HIS A 1 89 ? 5.228 -6.384 7.646 1.00 97.88 89 HIS A C 1
ATOM 731 O O . HIS A 1 89 ? 4.233 -5.875 8.154 1.00 97.88 89 HIS A O 1
ATOM 737 N N . ALA A 1 90 ? 5.858 -7.411 8.232 1.00 98.50 90 ALA A N 1
ATOM 738 C CA . ALA A 1 90 ? 5.353 -8.048 9.447 1.00 98.50 90 ALA A CA 1
ATOM 739 C C . ALA A 1 90 ? 5.391 -7.096 10.653 1.00 98.50 90 ALA A C 1
ATOM 741 O O . ALA A 1 90 ? 4.544 -7.169 11.549 1.00 98.50 90 ALA A O 1
ATOM 742 N N . ARG A 1 91 ? 6.368 -6.181 10.703 1.00 98.44 91 ARG A N 1
ATOM 743 C CA . ARG A 1 91 ? 6.418 -5.143 11.738 1.00 98.44 91 ARG A CA 1
ATOM 744 C C . ARG A 1 91 ? 5.373 -4.055 11.497 1.00 98.44 91 ARG A C 1
ATOM 746 O O . ARG A 1 91 ? 4.693 -3.682 12.452 1.00 98.44 91 ARG A O 1
ATOM 753 N N . ALA A 1 92 ? 5.221 -3.583 10.261 1.00 98.44 92 ALA A N 1
ATOM 754 C CA . ALA A 1 92 ? 4.206 -2.596 9.894 1.00 98.44 92 ALA A CA 1
ATOM 755 C C . ALA A 1 92 ? 2.782 -3.121 10.130 1.00 98.44 92 ALA A C 1
ATOM 757 O O . ALA A 1 92 ? 1.958 -2.428 10.719 1.00 98.44 92 ALA A O 1
ATOM 758 N N . HIS A 1 93 ? 2.530 -4.387 9.793 1.00 98.75 93 HIS A N 1
ATOM 759 C CA . HIS A 1 93 ? 1.294 -5.105 10.098 1.00 98.75 93 HIS A CA 1
ATOM 760 C C . HIS A 1 93 ? 0.938 -5.034 11.588 1.00 98.75 93 HIS A C 1
ATOM 762 O O . HIS A 1 93 ? -0.165 -4.618 11.939 1.00 98.75 93 HIS A O 1
ATOM 768 N N . LYS A 1 94 ? 1.890 -5.346 12.478 1.00 98.62 94 LYS A N 1
ATOM 769 C CA . LYS A 1 94 ? 1.682 -5.254 13.935 1.00 98.62 94 LYS A CA 1
ATOM 770 C C . LYS A 1 94 ? 1.388 -3.827 14.397 1.00 98.62 94 LYS A C 1
ATOM 772 O O . LYS A 1 94 ? 0.576 -3.645 15.300 1.00 98.62 94 LYS A O 1
ATOM 777 N N . ILE A 1 95 ? 2.047 -2.831 13.802 1.00 98.69 95 ILE A N 1
ATOM 778 C CA . ILE A 1 95 ? 1.788 -1.414 14.099 1.00 98.69 95 ILE A CA 1
ATOM 779 C C . ILE A 1 95 ? 0.350 -1.059 13.722 1.00 98.69 95 ILE A C 1
ATOM 781 O O . ILE A 1 95 ? -0.386 -0.562 14.569 1.00 98.69 95 ILE A O 1
ATOM 785 N N . ILE A 1 96 ? -0.081 -1.393 12.504 1.00 98.81 96 ILE A N 1
ATOM 786 C CA . ILE A 1 96 ? -1.448 -1.132 12.037 1.00 98.81 96 ILE A CA 1
ATOM 787 C C . ILE A 1 96 ? -2.467 -1.833 12.946 1.00 98.81 96 ILE A C 1
ATOM 789 O O . ILE A 1 96 ? -3.403 -1.199 13.432 1.00 98.81 96 ILE A O 1
ATOM 793 N N . ARG A 1 97 ? -2.261 -3.123 13.242 1.00 98.56 97 ARG A N 1
ATOM 794 C CA . ARG A 1 97 ? -3.170 -3.923 14.077 1.00 98.56 97 ARG A CA 1
ATOM 795 C C . ARG A 1 97 ? -3.329 -3.401 15.502 1.00 98.56 97 ARG A C 1
ATOM 797 O O . ARG A 1 97 ? -4.361 -3.667 16.108 1.00 98.56 97 ARG A O 1
ATOM 804 N N . SER A 1 98 ? -2.361 -2.646 16.028 1.00 98.31 98 SER A N 1
ATOM 805 C CA . SER A 1 98 ? -2.458 -2.079 17.379 1.00 98.31 98 SER A CA 1
ATOM 806 C C . SER A 1 98 ? -3.626 -1.096 17.550 1.00 98.31 98 SER A C 1
ATOM 808 O O . SER A 1 98 ? -4.222 -1.055 18.624 1.00 98.31 98 SER A O 1
ATOM 810 N N . SER A 1 99 ? -3.990 -0.354 16.497 1.00 98.56 99 SER A N 1
ATOM 811 C CA . SER A 1 99 ? -5.108 0.602 16.495 1.00 98.56 99 SER A CA 1
ATOM 812 C C . SER A 1 99 ? -6.250 0.203 15.554 1.00 98.56 99 SER A C 1
ATOM 814 O O . SER A 1 99 ? -7.354 0.726 15.681 1.00 98.56 99 SER A O 1
ATOM 816 N N . ASN A 1 100 ? -6.008 -0.735 14.633 1.00 98.62 100 ASN A N 1
ATOM 817 C CA . ASN A 1 100 ? -6.951 -1.175 13.605 1.00 98.62 100 ASN A CA 1
ATOM 818 C C . ASN A 1 100 ? -7.088 -2.711 13.598 1.00 98.62 100 ASN A C 1
ATOM 820 O O . ASN A 1 100 ? -6.604 -3.369 12.666 1.00 98.62 100 ASN A O 1
ATOM 824 N N . PRO A 1 101 ? -7.727 -3.311 14.620 1.00 97.88 101 PRO A N 1
ATOM 825 C CA . PRO A 1 101 ? -7.825 -4.767 14.739 1.00 97.88 101 PRO A CA 1
ATOM 826 C C . PRO A 1 101 ? -8.543 -5.412 13.545 1.00 97.88 101 PRO A C 1
ATOM 828 O O . PRO A 1 101 ? -8.103 -6.460 13.083 1.00 97.88 101 PRO A O 1
ATOM 831 N N . ASP A 1 102 ? -9.551 -4.737 12.982 1.00 97.50 102 ASP A N 1
ATOM 832 C CA . ASP A 1 102 ? -10.433 -5.302 11.950 1.00 97.50 102 ASP A CA 1
ATOM 833 C C . ASP A 1 102 ? -10.259 -4.683 10.551 1.00 97.50 102 ASP A C 1
ATOM 835 O O . ASP A 1 102 ? -10.987 -5.042 9.630 1.00 97.50 102 ASP A O 1
ATOM 839 N N . ARG A 1 103 ? -9.309 -3.759 10.340 1.00 98.50 103 ARG A N 1
ATOM 840 C CA . ARG A 1 103 ? -9.115 -3.140 9.013 1.00 98.50 103 ARG A CA 1
ATOM 841 C C . ARG A 1 103 ? -8.492 -4.121 8.022 1.00 98.50 103 ARG A C 1
ATOM 843 O O . ARG A 1 103 ? -7.510 -4.776 8.354 1.00 98.50 103 ARG A O 1
ATOM 850 N N . THR A 1 104 ? -8.983 -4.203 6.795 1.00 98.81 104 THR A N 1
ATOM 851 C CA . THR A 1 104 ? -8.333 -5.042 5.780 1.00 98.81 104 THR A CA 1
ATOM 852 C C . THR A 1 104 ? -6.966 -4.466 5.405 1.00 98.81 104 THR A C 1
ATOM 854 O O . THR A 1 104 ? -6.850 -3.273 5.110 1.00 98.81 104 THR A O 1
ATOM 857 N N . ILE A 1 105 ? -5.932 -5.312 5.425 1.00 98.88 105 ILE A N 1
ATOM 858 C CA . ILE A 1 105 ? -4.555 -4.926 5.085 1.00 98.88 105 ILE A CA 1
ATOM 859 C C . ILE A 1 105 ? -4.140 -5.627 3.792 1.00 98.88 105 ILE A C 1
ATOM 861 O O . ILE A 1 105 ? -4.253 -6.845 3.673 1.00 98.88 105 ILE A O 1
ATOM 865 N N . LEU A 1 106 ? -3.638 -4.860 2.833 1.00 98.81 106 LEU A N 1
ATOM 866 C CA . LEU A 1 106 ? -3.016 -5.348 1.617 1.00 98.81 106 LEU A CA 1
ATOM 867 C C . LEU A 1 106 ? -1.506 -5.481 1.827 1.00 98.81 106 LEU A C 1
ATOM 869 O O . LEU A 1 106 ? -0.850 -4.573 2.348 1.00 98.81 106 LEU A O 1
ATOM 873 N N . ILE A 1 107 ? -0.952 -6.617 1.404 1.00 98.56 107 ILE A N 1
ATOM 874 C CA . ILE A 1 107 ? 0.492 -6.873 1.422 1.00 98.56 107 ILE A CA 1
ATOM 875 C C . ILE A 1 107 ? 0.930 -7.294 0.021 1.00 98.56 107 ILE A C 1
ATOM 877 O O . ILE A 1 107 ? 0.490 -8.321 -0.501 1.00 98.56 107 ILE A O 1
ATOM 881 N N . GLY A 1 108 ? 1.781 -6.472 -0.589 1.00 97.12 108 GLY A N 1
ATOM 882 C CA . GLY A 1 108 ? 2.376 -6.729 -1.894 1.00 97.12 108 GLY A CA 1
ATOM 883 C C . GLY A 1 108 ? 3.581 -7.669 -1.845 1.00 97.12 108 GLY A C 1
ATOM 884 O O . GLY A 1 108 ? 4.206 -7.869 -0.798 1.00 97.12 108 GLY A O 1
ATOM 885 N N . THR A 1 109 ? 3.922 -8.256 -2.993 1.00 96.69 109 THR A N 1
ATOM 886 C CA . THR A 1 109 ? 5.184 -8.994 -3.165 1.00 96.69 109 THR A CA 1
ATOM 887 C C . THR A 1 109 ? 6.340 -8.039 -3.480 1.00 96.69 109 THR A C 1
ATOM 889 O O . THR A 1 109 ? 6.181 -6.832 -3.584 1.00 96.69 109 THR A O 1
ATOM 892 N N . ILE A 1 110 ? 7.533 -8.581 -3.704 1.00 94.69 110 ILE A N 1
ATOM 893 C CA . ILE A 1 110 ? 8.715 -7.802 -4.091 1.00 94.69 110 ILE A CA 1
ATOM 894 C C . ILE A 1 110 ? 8.873 -7.659 -5.619 1.00 94.69 110 ILE A C 1
ATOM 896 O O . ILE A 1 110 ? 8.167 -8.296 -6.410 1.00 94.69 110 ILE A O 1
ATOM 900 N N . TYR A 1 111 ? 9.814 -6.802 -6.025 1.00 91.88 111 TYR A N 1
ATOM 901 C CA . TYR A 1 111 ? 10.154 -6.445 -7.407 1.00 91.88 111 TYR A CA 1
ATOM 902 C C . TYR A 1 111 ? 8.968 -5.900 -8.209 1.00 91.88 111 TYR A C 1
ATOM 904 O O . TYR A 1 111 ? 8.752 -6.301 -9.351 1.00 91.88 111 TYR A O 1
ATOM 912 N N . GLY A 1 112 ? 8.208 -4.972 -7.626 1.00 89.06 112 GLY A N 1
ATOM 913 C CA . GLY A 1 112 ? 7.052 -4.371 -8.294 1.00 89.06 112 GLY A CA 1
ATOM 914 C C . GLY A 1 112 ? 5.796 -5.227 -8.201 1.00 89.06 112 GLY A C 1
ATOM 915 O O . GLY A 1 112 ? 5.134 -5.437 -9.213 1.00 89.06 112 GLY A O 1
ATOM 916 N N . ASN A 1 113 ? 5.524 -5.801 -7.021 1.00 95.00 113 ASN A N 1
ATOM 917 C CA . ASN A 1 113 ? 4.349 -6.642 -6.766 1.00 95.00 113 ASN A CA 1
ATOM 918 C C . ASN A 1 113 ? 4.174 -7.782 -7.802 1.00 95.00 113 ASN A C 1
ATOM 920 O O . ASN A 1 113 ? 3.062 -8.154 -8.173 1.00 95.00 113 ASN A O 1
ATOM 924 N N . GLN A 1 114 ? 5.274 -8.343 -8.319 1.00 95.19 114 GLN A N 1
ATOM 925 C CA . GLN A 1 114 ? 5.214 -9.349 -9.381 1.00 95.19 114 GLN A CA 1
ATOM 926 C C . GLN A 1 114 ? 4.786 -10.733 -8.876 1.00 95.19 114 GLN A C 1
ATOM 928 O O . GLN A 1 114 ? 5.427 -11.329 -8.012 1.00 95.19 114 GLN A O 1
ATOM 933 N N . ILE A 1 115 ? 3.818 -11.339 -9.571 1.00 96.31 115 ILE A N 1
ATOM 934 C CA . ILE A 1 115 ? 3.260 -12.669 -9.258 1.00 96.31 115 ILE A CA 1
ATOM 935 C C . ILE A 1 115 ? 4.296 -13.790 -9.074 1.00 96.31 115 ILE A C 1
ATOM 937 O O . ILE A 1 115 ? 4.109 -14.676 -8.244 1.00 96.31 115 ILE A O 1
ATOM 941 N N . ARG A 1 116 ? 5.419 -13.762 -9.802 1.00 95.75 116 ARG A N 1
ATOM 942 C CA . ARG A 1 116 ? 6.467 -14.798 -9.698 1.00 95.75 116 ARG A CA 1
ATOM 943 C C . ARG A 1 116 ? 7.175 -14.829 -8.336 1.00 95.75 116 ARG A C 1
ATOM 945 O O . ARG A 1 116 ? 7.824 -15.828 -8.030 1.00 95.75 116 ARG A O 1
ATOM 952 N N . HIS A 1 117 ? 7.038 -13.760 -7.551 1.00 96.81 117 HIS A N 1
ATOM 953 C CA . HIS A 1 117 ? 7.583 -13.624 -6.202 1.00 96.81 117 HIS A CA 1
ATOM 954 C C . HIS A 1 117 ? 6.551 -13.894 -5.106 1.00 96.81 117 HIS A C 1
ATOM 956 O O . HIS A 1 117 ? 6.870 -13.784 -3.929 1.00 96.81 117 HIS A O 1
ATOM 962 N N . LEU A 1 118 ? 5.333 -14.317 -5.464 1.00 97.25 118 LEU A N 1
ATOM 963 C CA . LEU A 1 118 ? 4.312 -14.705 -4.490 1.00 97.25 118 LEU A CA 1
ATOM 964 C C . LEU A 1 118 ? 4.798 -15.812 -3.544 1.00 97.25 118 LEU A C 1
ATOM 966 O O . LEU A 1 118 ? 4.502 -15.790 -2.358 1.00 97.25 118 LEU A O 1
ATOM 970 N N . LYS A 1 119 ? 5.588 -16.756 -4.062 1.00 97.25 119 LYS A N 1
ATOM 971 C CA . LYS A 1 119 ? 6.186 -17.846 -3.277 1.00 97.25 119 LYS A CA 1
ATOM 972 C C . LYS A 1 119 ? 7.209 -17.379 -2.229 1.00 97.25 119 LYS A C 1
ATOM 974 O O . LYS A 1 119 ? 7.563 -18.168 -1.364 1.00 97.25 119 LYS A O 1
ATOM 979 N N . ASP A 1 120 ? 7.718 -16.153 -2.363 1.00 97.69 120 ASP A N 1
ATOM 980 C CA . ASP A 1 120 ? 8.740 -15.574 -1.488 1.00 97.69 120 ASP A CA 1
ATOM 981 C C . ASP A 1 120 ? 8.099 -14.699 -0.382 1.00 97.69 120 ASP A C 1
ATOM 983 O O . ASP A 1 120 ? 8.802 -14.176 0.484 1.00 97.69 120 ASP A O 1
ATOM 987 N N . LEU A 1 121 ? 6.771 -14.513 -0.418 1.00 97.62 121 LEU A N 1
ATOM 988 C CA . LEU A 1 121 ? 6.020 -13.680 0.519 1.00 97.62 121 LEU A CA 1
ATOM 989 C C . LEU A 1 121 ? 5.520 -14.510 1.708 1.00 97.62 121 LEU A C 1
ATOM 991 O O . LEU A 1 121 ? 4.643 -15.361 1.558 1.00 97.62 121 LEU A O 1
ATOM 995 N N . ASP A 1 122 ? 6.024 -14.200 2.900 1.00 98.19 122 ASP A N 1
ATOM 996 C CA . ASP A 1 122 ? 5.520 -14.770 4.150 1.00 98.19 122 ASP A CA 1
ATOM 997 C C . ASP A 1 122 ? 4.411 -13.874 4.698 1.00 98.19 122 ASP A C 1
ATOM 999 O O . ASP A 1 122 ? 4.611 -12.671 4.822 1.00 98.19 122 ASP A O 1
ATOM 1003 N N . LEU A 1 123 ? 3.256 -14.429 5.066 1.00 97.88 123 LEU A N 1
ATOM 1004 C CA . LEU A 1 123 ? 2.152 -13.667 5.662 1.00 97.88 123 LEU A CA 1
ATOM 1005 C C . LEU A 1 123 ? 1.994 -13.985 7.159 1.00 97.88 123 LEU A C 1
ATOM 1007 O O . LEU A 1 123 ? 2.281 -15.111 7.577 1.00 97.88 123 LEU A O 1
ATOM 1011 N N . PRO A 1 124 ? 1.497 -13.041 7.983 1.00 95.81 124 PRO A N 1
ATOM 1012 C CA . PRO A 1 124 ? 1.121 -13.320 9.368 1.00 95.81 124 PRO A CA 1
ATOM 1013 C C . PRO A 1 124 ? 0.079 -14.449 9.457 1.00 95.81 124 PRO A C 1
ATOM 1015 O O . PRO A 1 124 ? -1.097 -14.250 9.170 1.00 95.81 124 PRO A O 1
ATOM 1018 N N . VAL A 1 125 ? 0.507 -15.643 9.883 1.00 94.00 125 VAL A N 1
ATOM 1019 C CA . VAL A 1 125 ? -0.293 -16.886 9.808 1.00 94.00 125 VAL A CA 1
ATOM 1020 C C . VAL A 1 125 ? -1.581 -16.886 10.629 1.00 94.00 125 VAL A C 1
ATOM 1022 O O . VAL A 1 125 ? -2.471 -17.683 10.347 1.00 94.00 125 VAL A O 1
ATOM 1025 N N . GLU A 1 126 ? -1.698 -16.012 11.626 1.00 95.00 126 GLU A N 1
ATOM 1026 C CA . GLU A 1 126 ? -2.881 -15.911 12.491 1.00 95.00 126 GLU A CA 1
ATOM 1027 C C . GLU A 1 126 ? -3.888 -14.860 12.005 1.00 95.00 126 GLU A C 1
ATOM 1029 O O . GLU A 1 126 ? -5.014 -14.818 12.493 1.00 95.00 126 GLU A O 1
ATOM 1034 N N . ASP A 1 127 ? -3.522 -14.021 11.033 1.00 97.94 127 ASP A N 1
ATOM 1035 C CA . ASP A 1 127 ? -4.410 -12.984 10.514 1.00 97.94 127 ASP A CA 1
ATOM 1036 C C . ASP A 1 127 ? -5.128 -13.475 9.252 1.00 97.94 127 ASP A C 1
ATOM 1038 O O . ASP A 1 127 ? -4.508 -13.940 8.295 1.00 97.94 127 ASP A O 1
ATOM 1042 N N . ARG A 1 128 ? -6.460 -13.407 9.263 1.00 96.94 128 ARG A N 1
ATOM 1043 C CA . ARG A 1 128 ? -7.319 -13.812 8.142 1.00 96.94 128 ARG A CA 1
ATOM 1044 C C . ARG A 1 128 ? -7.923 -12.634 7.384 1.00 96.94 128 ARG A C 1
ATOM 1046 O O . ARG A 1 128 ? -8.619 -12.867 6.402 1.00 96.94 128 ARG A O 1
ATOM 1053 N N . ASN A 1 129 ? -7.650 -11.400 7.801 1.00 98.38 129 ASN A N 1
ATOM 1054 C CA . ASN A 1 129 ? -8.124 -10.190 7.140 1.00 98.38 129 ASN A CA 1
ATOM 1055 C C . ASN A 1 129 ? -6.989 -9.484 6.380 1.00 98.38 129 ASN A C 1
ATOM 1057 O O . ASN A 1 129 ? -6.638 -8.328 6.648 1.00 98.38 129 ASN A O 1
ATOM 1061 N N . ILE A 1 130 ? -6.387 -10.234 5.453 1.00 98.62 130 ILE A N 1
ATOM 1062 C CA . ILE A 1 130 ? -5.297 -9.792 4.583 1.00 98.62 130 ILE A CA 1
ATOM 1063 C C . ILE A 1 130 ? -5.668 -10.080 3.127 1.00 98.62 130 ILE A C 1
ATOM 1065 O O . ILE A 1 130 ? -6.147 -11.166 2.802 1.00 98.62 130 ILE A O 1
ATOM 1069 N N . ILE A 1 131 ? -5.394 -9.118 2.250 1.00 98.62 131 ILE A N 1
ATOM 1070 C CA . ILE A 1 131 ? -5.444 -9.273 0.794 1.00 98.62 131 ILE A CA 1
ATOM 1071 C C . ILE A 1 131 ? -4.004 -9.237 0.263 1.00 98.62 131 ILE A C 1
ATOM 1073 O O . ILE A 1 131 ? -3.188 -8.432 0.704 1.00 98.62 131 ILE A O 1
ATOM 1077 N N . VAL A 1 132 ? -3.661 -10.103 -0.690 1.00 98.31 132 VAL A N 1
ATOM 1078 C CA . VAL A 1 132 ? -2.350 -10.043 -1.360 1.00 98.31 132 VAL A CA 1
ATOM 1079 C C . VAL A 1 132 ? -2.447 -9.138 -2.587 1.00 98.31 132 VAL A C 1
ATOM 1081 O O . VAL A 1 132 ? -3.317 -9.352 -3.431 1.00 98.31 132 VAL A O 1
ATOM 1084 N N . ALA A 1 133 ? -1.550 -8.156 -2.701 1.00 97.88 133 ALA A N 1
ATOM 1085 C CA . ALA A 1 133 ? -1.492 -7.236 -3.837 1.00 97.88 133 ALA A CA 1
ATOM 1086 C C . ALA A 1 133 ? -0.489 -7.721 -4.899 1.00 97.88 133 ALA A C 1
ATOM 1088 O O . ALA A 1 133 ? 0.666 -8.022 -4.595 1.00 97.88 133 ALA A O 1
ATOM 1089 N N . ILE A 1 134 ? -0.934 -7.797 -6.158 1.00 98.06 134 ILE A N 1
ATOM 1090 C CA . ILE A 1 134 ? -0.122 -8.187 -7.319 1.00 98.06 134 ILE A CA 1
ATOM 1091 C C . ILE A 1 134 ? -0.318 -7.164 -8.435 1.00 98.06 134 ILE A C 1
ATOM 1093 O O . ILE A 1 134 ? -1.450 -6.863 -8.806 1.00 98.06 134 ILE A O 1
ATOM 1097 N N . HIS A 1 135 ? 0.778 -6.683 -9.020 1.00 97.31 135 HIS A N 1
ATOM 1098 C CA . HIS A 1 135 ? 0.764 -5.821 -10.201 1.00 97.31 135 HIS A CA 1
ATOM 1099 C C . HIS A 1 135 ? 1.131 -6.647 -11.430 1.00 97.31 135 HIS A C 1
ATOM 1101 O O . HIS A 1 135 ? 2.168 -7.317 -11.475 1.00 97.31 135 HIS A O 1
ATOM 1107 N N . TYR A 1 136 ? 0.264 -6.628 -12.443 1.00 96.50 136 TYR A N 1
ATOM 1108 C CA . TYR A 1 136 ? 0.412 -7.488 -13.610 1.00 96.50 136 TYR A CA 1
ATOM 1109 C C . TYR A 1 136 ? 0.635 -6.683 -14.887 1.00 96.50 136 TYR A C 1
ATOM 1111 O O . TYR A 1 136 ? -0.300 -6.185 -15.506 1.00 96.50 136 TYR A O 1
ATOM 1119 N N . TYR A 1 137 ? 1.896 -6.620 -15.311 1.00 95.38 137 TYR A N 1
ATOM 1120 C CA . TYR A 1 137 ? 2.318 -5.897 -16.513 1.00 95.38 137 TYR A CA 1
ATOM 1121 C C . TYR A 1 137 ? 2.974 -6.792 -17.570 1.00 95.38 137 TYR A C 1
ATOM 1123 O O . TYR A 1 137 ? 3.653 -6.289 -18.461 1.00 95.38 137 TYR A O 1
ATOM 1131 N N . SER A 1 138 ? 2.819 -8.115 -17.485 1.00 93.12 138 SER A N 1
ATOM 1132 C CA . SER A 1 138 ? 3.468 -9.043 -18.419 1.00 93.12 138 SER A CA 1
ATOM 1133 C C . SER A 1 138 ? 2.748 -9.094 -19.781 1.00 93.12 138 SER A C 1
ATOM 1135 O O . SER A 1 138 ? 1.533 -9.285 -19.782 1.00 93.12 138 SER A O 1
ATOM 1137 N N . PRO A 1 139 ? 3.458 -9.009 -20.928 1.00 93.69 139 PRO A N 1
ATOM 1138 C CA . PRO A 1 139 ? 4.896 -8.751 -21.070 1.00 93.69 139 PRO A CA 1
ATOM 1139 C C . PRO A 1 139 ? 5.246 -7.279 -20.824 1.00 93.69 139 PRO A C 1
ATOM 1141 O O . PRO A 1 139 ? 4.659 -6.383 -21.433 1.00 93.69 139 PRO A O 1
ATOM 1144 N N . ILE A 1 140 ? 6.252 -7.016 -19.981 1.00 94.31 140 ILE A N 1
ATOM 1145 C CA . ILE A 1 140 ? 6.579 -5.638 -19.575 1.00 94.31 140 ILE A CA 1
ATOM 1146 C C . ILE A 1 140 ? 7.063 -4.779 -20.746 1.00 94.31 140 ILE A C 1
ATOM 1148 O O . ILE A 1 140 ? 6.818 -3.581 -20.779 1.00 94.31 140 ILE A O 1
ATOM 1152 N N . GLN A 1 141 ? 7.688 -5.395 -21.750 1.00 95.56 141 GLN A N 1
ATOM 1153 C CA . GLN A 1 141 ? 8.099 -4.704 -22.967 1.00 95.56 141 GLN A CA 1
ATOM 1154 C C . GLN A 1 141 ? 6.896 -4.250 -23.796 1.00 95.56 141 GLN A C 1
ATOM 1156 O O . GLN A 1 141 ? 6.969 -3.203 -24.422 1.00 95.56 141 GLN A O 1
ATOM 1161 N N . PHE A 1 142 ? 5.786 -4.997 -23.791 1.00 96.50 142 PHE A N 1
ATOM 1162 C CA . PHE A 1 142 ? 4.567 -4.562 -24.468 1.00 96.50 142 PHE A CA 1
ATOM 1163 C C . PHE A 1 142 ? 3.902 -3.413 -23.706 1.00 96.50 142 PHE A C 1
ATOM 1165 O O . PHE A 1 142 ? 3.567 -2.395 -24.306 1.00 96.50 142 PHE A O 1
ATOM 1172 N N . THR A 1 143 ? 3.718 -3.571 -22.392 1.00 96.25 143 THR A N 1
ATOM 1173 C CA . THR A 1 143 ? 2.956 -2.615 -21.572 1.00 96.25 143 THR A CA 1
ATOM 1174 C C . THR A 1 143 ? 3.706 -1.306 -21.324 1.00 96.25 143 THR A C 1
ATOM 1176 O O . THR A 1 143 ? 3.067 -0.281 -21.118 1.00 96.25 143 THR A O 1
ATOM 1179 N N . HIS A 1 144 ? 5.044 -1.324 -21.362 1.00 96.69 144 HIS A N 1
ATOM 1180 C CA . HIS A 1 144 ? 5.894 -0.169 -21.048 1.00 96.69 144 HIS A CA 1
ATOM 1181 C C . HIS A 1 144 ? 6.796 0.285 -22.206 1.00 96.69 144 HIS A C 1
ATOM 1183 O O . HIS A 1 144 ? 7.721 1.066 -21.975 1.00 96.69 144 HIS A O 1
ATOM 1189 N N . GLN A 1 145 ? 6.573 -0.175 -23.442 1.00 97.38 145 GLN A N 1
ATOM 1190 C CA . GLN A 1 145 ? 7.285 0.380 -24.602 1.00 97.38 145 GLN A CA 1
ATOM 1191 C C . GLN A 1 145 ? 7.097 1.903 -24.668 1.00 97.38 145 GLN A C 1
ATOM 1193 O O . GLN A 1 145 ? 5.975 2.403 -24.614 1.00 97.38 145 GLN A O 1
ATOM 1198 N N . GLY A 1 146 ? 8.198 2.646 -24.729 1.00 97.38 146 GLY A N 1
ATOM 1199 C CA . GLY A 1 146 ? 8.180 4.107 -24.758 1.00 97.38 146 GLY A CA 1
ATOM 1200 C C . GLY A 1 146 ? 7.970 4.775 -23.396 1.00 97.38 146 GLY A C 1
ATOM 1201 O O . GLY A 1 146 ? 7.910 6.001 -23.339 1.00 97.38 146 GLY A O 1
ATOM 1202 N N . ALA A 1 147 ? 7.880 4.021 -22.293 1.00 96.94 147 ALA A N 1
ATOM 1203 C CA . ALA A 1 147 ? 7.730 4.592 -20.955 1.00 96.94 147 ALA A CA 1
ATOM 1204 C C . ALA A 1 147 ? 9.014 5.341 -20.537 1.00 96.94 147 ALA A C 1
ATOM 1206 O O . ALA A 1 147 ? 10.036 4.692 -20.286 1.00 96.94 147 ALA A O 1
ATOM 1207 N N . PRO A 1 148 ? 9.001 6.684 -20.408 1.00 96.06 148 PRO A N 1
ATOM 1208 C CA . PRO A 1 148 ? 10.224 7.477 -20.248 1.00 96.06 148 PRO A CA 1
ATOM 1209 C C . PRO A 1 148 ? 10.956 7.220 -18.924 1.00 96.06 148 PRO A C 1
ATOM 1211 O O . PRO A 1 148 ? 12.167 7.416 -18.842 1.00 96.06 148 PRO A O 1
ATOM 1214 N N . TRP A 1 149 ? 10.243 6.750 -17.896 1.00 91.12 149 TRP A N 1
ATOM 1215 C CA . TRP A 1 149 ? 10.817 6.386 -16.597 1.00 91.12 149 TRP A CA 1
ATOM 1216 C C . TRP A 1 149 ? 11.486 5.004 -16.593 1.00 91.12 149 TRP A C 1
ATOM 1218 O O . TRP A 1 149 ? 12.245 4.683 -15.680 1.00 91.12 149 TRP A O 1
ATOM 1228 N N . SER A 1 150 ? 11.233 4.166 -17.603 1.00 92.19 150 SER A N 1
ATOM 1229 C CA . SER A 1 150 ? 11.779 2.815 -17.667 1.00 92.19 150 SER A CA 1
ATOM 1230 C C . SER A 1 150 ? 13.068 2.787 -18.480 1.00 92.19 150 SER A C 1
ATOM 1232 O O . SER A 1 150 ? 13.040 2.772 -19.708 1.00 92.19 150 SER A O 1
ATOM 1234 N N . THR A 1 151 ? 14.221 2.692 -17.815 1.00 91.12 151 THR A N 1
ATOM 1235 C CA . THR A 1 151 ? 15.534 2.647 -18.492 1.00 91.12 151 THR A CA 1
ATOM 1236 C C . THR A 1 151 ? 15.655 1.534 -19.535 1.00 91.12 151 THR A C 1
ATOM 1238 O O . THR A 1 151 ? 16.393 1.697 -20.501 1.00 91.12 151 THR A O 1
ATOM 1241 N N . LYS A 1 152 ? 14.920 0.428 -19.361 1.00 93.19 152 LYS A N 1
ATOM 1242 C CA . LYS A 1 152 ? 14.925 -0.730 -20.268 1.00 93.19 152 LYS A CA 1
ATOM 1243 C C . LYS A 1 152 ? 13.910 -0.638 -21.406 1.00 93.19 152 LYS A C 1
ATOM 1245 O O . LYS A 1 152 ? 14.126 -1.273 -22.432 1.00 93.19 152 LYS A O 1
ATOM 1250 N N . ASN A 1 153 ? 12.811 0.098 -21.221 1.00 96.56 153 ASN A N 1
ATOM 1251 C CA . ASN A 1 153 ? 11.691 0.093 -22.167 1.00 96.56 153 ASN A CA 1
ATOM 1252 C C . ASN A 1 153 ? 11.465 1.439 -22.876 1.00 96.56 153 ASN A C 1
ATOM 1254 O O . ASN A 1 153 ? 10.740 1.475 -23.867 1.00 96.56 153 ASN A O 1
ATOM 1258 N N . LYS A 1 154 ? 12.100 2.528 -22.418 1.00 96.62 154 LYS A N 1
ATOM 1259 C CA . LYS A 1 154 ? 11.920 3.886 -22.962 1.00 96.62 154 LYS A CA 1
ATOM 1260 C C . LYS A 1 154 ? 12.201 4.015 -24.464 1.00 96.62 154 LYS A C 1
ATOM 1262 O O . LYS A 1 154 ? 11.587 4.847 -25.116 1.00 96.62 154 LYS A O 1
ATOM 1267 N N . ASP A 1 155 ? 13.093 3.182 -25.001 1.00 97.06 155 ASP A N 1
ATOM 1268 C CA . ASP A 1 155 ? 13.511 3.214 -26.409 1.00 97.06 155 ASP A CA 1
ATOM 1269 C C . ASP A 1 155 ? 12.814 2.123 -27.252 1.00 97.06 155 ASP A C 1
ATOM 1271 O O . ASP A 1 155 ? 13.141 1.924 -28.422 1.00 97.06 155 ASP A O 1
ATOM 1275 N N . LEU A 1 156 ? 11.859 1.388 -26.667 1.00 96.38 156 LEU A N 1
ATOM 1276 C CA . LEU A 1 156 ? 11.074 0.370 -27.366 1.00 96.38 156 LEU A CA 1
ATOM 1277 C C . LEU A 1 156 ? 9.818 0.987 -27.986 1.00 96.38 156 LEU A C 1
ATOM 1279 O O . LEU A 1 156 ? 9.179 1.852 -27.395 1.00 96.38 156 LEU A O 1
ATOM 1283 N N . SER A 1 157 ? 9.435 0.504 -29.165 1.00 96.31 157 SER A N 1
ATOM 1284 C CA . SER A 1 157 ? 8.165 0.833 -29.820 1.00 96.31 157 SER A CA 1
ATOM 1285 C C . SER A 1 157 ? 7.763 -0.277 -30.796 1.00 96.31 157 SER A C 1
ATOM 1287 O O . SER A 1 157 ? 8.606 -1.071 -31.218 1.00 96.31 157 SER A O 1
ATOM 1289 N N . GLY A 1 158 ? 6.478 -0.343 -31.151 1.00 95.75 158 GLY A N 1
ATOM 1290 C CA . GLY A 1 158 ? 5.950 -1.299 -32.131 1.00 95.75 158 GLY A CA 1
ATOM 1291 C C . GLY A 1 158 ? 5.861 -2.754 -31.651 1.00 95.75 158 GLY A C 1
ATOM 1292 O O . GLY A 1 158 ? 5.691 -3.650 -32.475 1.00 95.75 158 GLY A O 1
ATOM 1293 N N . ILE A 1 159 ? 5.967 -3.013 -30.345 1.00 94.38 159 ILE A N 1
ATOM 1294 C CA . ILE A 1 159 ? 5.801 -4.354 -29.775 1.00 94.38 159 ILE A CA 1
ATOM 1295 C C . ILE A 1 159 ? 4.310 -4.706 -29.765 1.00 94.38 159 ILE A C 1
ATOM 1297 O O . ILE A 1 159 ? 3.495 -3.962 -29.221 1.00 94.38 159 ILE A O 1
ATOM 1301 N N . THR A 1 160 ? 3.966 -5.850 -30.355 1.00 91.88 160 THR A N 1
ATOM 1302 C CA . THR A 1 160 ? 2.601 -6.400 -30.432 1.00 91.88 160 THR A CA 1
ATOM 1303 C C . THR A 1 160 ? 2.571 -7.830 -29.882 1.00 91.88 160 THR A C 1
ATOM 1305 O O . THR A 1 160 ? 3.628 -8.459 -29.773 1.00 91.88 160 THR A O 1
ATOM 1308 N N . PHE A 1 161 ? 1.386 -8.316 -29.499 1.00 80.19 161 PHE A N 1
ATOM 1309 C CA . PHE A 1 161 ? 1.138 -9.688 -29.044 1.00 80.19 161 PHE A CA 1
ATOM 1310 C C . PHE A 1 161 ? -0.070 -10.305 -29.748 1.00 80.19 161 PHE A C 1
ATOM 1312 O O . PHE A 1 161 ? -0.948 -9.528 -30.192 1.00 80.19 161 PHE A O 1
#

pLDDT: mean 95.1, std 6.39, range [60.69, 98.88]

Radius of gyration: 17.14 Å; chains: 1; bounding box: 38×38×50 Å

Secondary structure (DSSP, 8-state):
-TTSTT-PPPHHHHHHHHHHHHHHHHTT--EEEE----SHHHH-HHHHHHHHHHHHHHHHHHHTTS-TTEEEES-SS--S-HHHHHHHHHHHHHHHHHH-TT--EEEE-HHHH-GGGGGG----TT---EEEE-----SHHHHTTT-TT-TTTTT------